Protein AF-A0A2B7YMN2-F1 (afdb_monomer_lite)

pLDDT: mean 90.35, std 7.22, range [58.16, 98.0]

Organism: Fusobacterium nucleatum subsp. polymorphum (NCBI:txid76857)

Structure (mmCIF, N/CA/C/O backbone):
data_AF-A0A2B7YMN2-F1
#
_entry.id   AF-A0A2B7YMN2-F1
#
loop_
_atom_site.group_PDB
_atom_site.id
_atom_site.type_symbol
_atom_site.label_atom_id
_atom_site.label_alt_id
_atom_site.label_comp_id
_atom_site.label_asym_id
_atom_site.label_entity_id
_atom_site.label_seq_id
_atom_site.pdbx_PDB_ins_code
_atom_site.Cartn_x
_atom_site.Cartn_y
_atom_site.Cartn_z
_atom_site.occupancy
_atom_site.B_iso_or_equiv
_atom_site.auth_seq_id
_atom_site.auth_comp_id
_atom_site.auth_asym_id
_atom_site.auth_atom_id
_atom_site.pdbx_PDB_model_num
ATOM 1 N N . MET A 1 1 ? 1.270 14.509 -2.691 1.00 79.38 1 MET A N 1
ATOM 2 C CA . MET A 1 1 ? 0.482 14.078 -1.512 1.00 79.38 1 MET A CA 1
ATOM 3 C C . MET A 1 1 ? -0.333 12.867 -1.924 1.00 79.38 1 MET A C 1
ATOM 5 O O . MET A 1 1 ? -0.989 12.940 -2.959 1.00 79.38 1 MET A O 1
ATOM 9 N N . LEU A 1 2 ? -0.256 11.775 -1.158 1.00 88.81 2 LEU A N 1
ATOM 10 C CA . LEU A 1 2 ? -0.991 10.541 -1.450 1.00 88.81 2 LEU A CA 1
ATOM 11 C C . LEU A 1 2 ? -2.500 10.759 -1.315 1.00 88.81 2 LEU A C 1
ATOM 13 O O . LEU A 1 2 ? -2.967 11.335 -0.333 1.00 88.81 2 LEU A O 1
ATOM 17 N N . LYS A 1 3 ? -3.252 10.286 -2.304 1.00 93.56 3 LYS A N 1
ATOM 18 C CA . LYS A 1 3 ? -4.714 10.229 -2.290 1.00 93.56 3 LYS A CA 1
ATOM 19 C C . LYS A 1 3 ? -5.178 8.862 -1.795 1.00 93.56 3 LYS A C 1
ATOM 21 O O . LYS A 1 3 ? -4.412 7.904 -1.758 1.00 93.56 3 LYS A O 1
ATOM 26 N N . GLU A 1 4 ? -6.461 8.759 -1.468 1.00 93.56 4 GLU A N 1
ATOM 27 C CA . GLU A 1 4 ? -7.067 7.517 -0.974 1.00 93.56 4 GLU A CA 1
ATOM 28 C C . GLU A 1 4 ? -6.847 6.330 -1.923 1.00 93.56 4 GLU A C 1
ATOM 30 O O . GLU A 1 4 ? -6.408 5.272 -1.483 1.00 93.56 4 GLU A O 1
ATOM 35 N N . ILE A 1 5 ? -7.007 6.544 -3.232 1.00 96.12 5 ILE A N 1
ATOM 36 C CA . ILE A 1 5 ? -6.736 5.517 -4.248 1.00 96.12 5 ILE A CA 1
ATOM 37 C C . ILE A 1 5 ? -5.280 5.031 -4.240 1.00 96.12 5 ILE A C 1
ATOM 39 O O . ILE A 1 5 ? -5.020 3.849 -4.442 1.00 96.12 5 ILE A O 1
ATOM 43 N N . ASP A 1 6 ? -4.323 5.917 -3.957 1.00 96.88 6 ASP A N 1
ATOM 44 C CA . ASP A 1 6 ? -2.908 5.548 -3.903 1.00 96.88 6 ASP A CA 1
ATOM 45 C C . ASP A 1 6 ? -2.673 4.608 -2.705 1.00 96.88 6 ASP A C 1
ATOM 47 O O . ASP A 1 6 ? -1.978 3.600 -2.814 1.00 96.88 6 ASP A O 1
ATOM 51 N N . ILE A 1 7 ? -3.344 4.874 -1.577 1.00 96.44 7 ILE A N 1
ATOM 52 C CA . ILE A 1 7 ? -3.330 4.011 -0.388 1.00 96.44 7 ILE A CA 1
ATOM 53 C C . ILE A 1 7 ? -3.991 2.656 -0.685 1.00 96.44 7 ILE A C 1
ATOM 55 O O . ILE A 1 7 ? -3.502 1.625 -0.222 1.00 96.44 7 ILE A O 1
ATOM 59 N N . GLU A 1 8 ? -5.090 2.629 -1.440 1.00 96.81 8 GLU A N 1
ATOM 60 C CA . GLU A 1 8 ? -5.760 1.385 -1.842 1.00 96.81 8 GLU A CA 1
ATOM 61 C C . GLU A 1 8 ? -4.881 0.516 -2.748 1.00 96.81 8 GLU A C 1
ATOM 63 O O . GLU A 1 8 ? -4.774 -0.689 -2.510 1.00 96.81 8 GLU A O 1
ATOM 68 N N . ILE A 1 9 ? -4.183 1.119 -3.716 1.00 97.50 9 ILE A N 1
ATOM 69 C CA . ILE A 1 9 ? -3.208 0.421 -4.567 1.00 97.50 9 ILE A CA 1
ATOM 70 C C . ILE A 1 9 ? -2.093 -0.190 -3.708 1.00 97.50 9 ILE A C 1
ATOM 72 O O . ILE A 1 9 ? -1.764 -1.367 -3.863 1.00 97.50 9 ILE A O 1
ATOM 76 N N . LEU A 1 10 ? -1.548 0.565 -2.749 1.00 97.75 10 LEU A N 1
ATOM 77 C CA . LEU A 1 10 ? -0.516 0.061 -1.837 1.00 97.75 10 LEU A CA 1
ATOM 78 C C . LEU A 1 10 ? -1.028 -1.088 -0.952 1.00 97.75 10 LEU A C 1
ATOM 80 O O . LEU A 1 10 ? -0.322 -2.080 -0.772 1.00 97.75 10 LEU A O 1
ATOM 84 N N . LYS A 1 11 ? -2.263 -1.002 -0.434 1.00 97.00 11 LYS A N 1
ATOM 85 C CA . LYS A 1 11 ? -2.903 -2.095 0.325 1.00 97.00 11 LYS A CA 1
ATOM 86 C C . LYS A 1 11 ? -3.068 -3.347 -0.534 1.00 97.00 11 LYS A C 1
ATOM 88 O O . LYS A 1 11 ? -2.783 -4.445 -0.059 1.00 97.00 11 LYS A O 1
ATOM 93 N N . PHE A 1 12 ? -3.488 -3.180 -1.786 1.00 97.69 12 PHE A N 1
ATOM 94 C CA . PHE A 1 12 ? -3.638 -4.278 -2.735 1.00 97.69 12 PHE A CA 1
ATOM 95 C C . PHE A 1 12 ? -2.298 -4.965 -3.010 1.00 97.69 12 PHE A C 1
ATOM 97 O O . PHE A 1 12 ? -2.198 -6.184 -2.888 1.00 97.69 12 PHE A O 1
ATOM 104 N N . ILE A 1 13 ? -1.237 -4.204 -3.295 1.00 97.62 13 ILE A N 1
ATOM 105 C CA . ILE A 1 13 ? 0.104 -4.770 -3.507 1.00 97.62 13 ILE A CA 1
ATOM 106 C C . ILE A 1 13 ? 0.601 -5.474 -2.238 1.00 97.62 13 ILE A C 1
ATOM 108 O O . ILE A 1 13 ? 1.083 -6.602 -2.326 1.00 97.62 13 ILE A O 1
ATOM 112 N N . ASN A 1 14 ? 0.415 -4.875 -1.055 1.00 96.62 14 ASN A N 1
ATOM 113 C CA . ASN A 1 14 ? 0.791 -5.486 0.225 1.00 96.62 14 ASN A CA 1
ATOM 114 C C . ASN A 1 14 ? 0.135 -6.857 0.443 1.00 96.62 14 ASN A C 1
ATOM 116 O O . ASN A 1 14 ? 0.774 -7.777 0.942 1.00 96.62 14 ASN A O 1
ATOM 120 N N . GLN A 1 15 ? -1.141 -6.993 0.071 1.00 95.69 15 GLN A N 1
ATOM 121 C CA . GLN A 1 15 ? -1.905 -8.227 0.250 1.00 95.69 15 GLN A CA 1
ATOM 122 C C . GLN A 1 15 ? -1.347 -9.391 -0.583 1.00 95.69 15 GLN A C 1
ATOM 124 O O . GLN A 1 15 ? -1.389 -10.535 -0.137 1.00 95.69 15 GLN A O 1
ATOM 129 N N . PHE A 1 16 ? -0.845 -9.116 -1.789 1.00 94.69 16 PHE A N 1
ATOM 130 C CA . PHE A 1 16 ? -0.372 -10.143 -2.726 1.00 94.69 16 PHE A CA 1
ATOM 131 C C . PHE A 1 16 ? 1.161 -10.250 -2.806 1.00 94.69 16 PHE A C 1
ATOM 133 O O . PHE A 1 16 ? 1.680 -11.190 -3.407 1.00 94.69 16 PHE A O 1
ATOM 140 N N . GLY A 1 17 ? 1.898 -9.306 -2.219 1.00 93.94 17 GLY A N 1
ATOM 141 C CA . GLY A 1 17 ? 3.360 -9.264 -2.194 1.00 93.94 17 GLY A CA 1
ATOM 142 C C . GLY A 1 17 ? 3.981 -8.794 -3.512 1.00 93.94 17 GLY A C 1
ATOM 143 O O . GLY A 1 17 ? 4.565 -7.714 -3.560 1.00 93.94 17 GLY A O 1
ATOM 144 N N . LYS A 1 18 ? 3.867 -9.603 -4.574 1.00 96.56 18 LYS A N 1
ATOM 145 C CA . LYS A 1 18 ? 4.355 -9.304 -5.934 1.00 96.56 18 LYS A CA 1
ATOM 146 C C . LYS A 1 18 ? 3.196 -9.363 -6.920 1.00 96.56 18 LYS A C 1
ATOM 148 O O . LYS A 1 18 ? 2.506 -10.379 -7.000 1.00 96.56 18 LYS A O 1
ATOM 153 N N . VAL A 1 19 ? 2.978 -8.288 -7.671 1.00 97.88 19 VAL A N 1
ATOM 154 C CA . VAL A 1 19 ? 1.751 -8.111 -8.454 1.00 97.88 19 VAL A CA 1
ATOM 155 C C . VAL A 1 19 ? 2.056 -7.615 -9.868 1.00 97.88 19 VAL A C 1
ATOM 157 O O . VAL A 1 19 ? 2.626 -6.536 -10.011 1.00 97.88 19 VAL A O 1
ATOM 160 N N . PRO A 1 20 ? 1.658 -8.352 -10.921 1.00 97.62 20 PRO A N 1
ATOM 161 C CA . PRO A 1 20 ? 1.738 -7.863 -12.295 1.00 97.62 20 PRO A CA 1
ATOM 162 C C . PRO A 1 20 ? 0.889 -6.606 -12.496 1.00 97.62 20 PRO A C 1
ATOM 164 O O . PRO A 1 20 ? -0.221 -6.518 -11.962 1.00 97.62 20 PRO A O 1
ATOM 167 N N . LYS A 1 21 ? 1.377 -5.666 -13.310 1.00 96.94 21 LYS A N 1
ATOM 168 C CA . LYS A 1 21 ? 0.682 -4.418 -13.651 1.00 96.94 21 LYS A CA 1
ATOM 169 C C . LYS A 1 21 ? -0.753 -4.653 -14.103 1.00 96.94 21 LYS A C 1
ATOM 171 O O . LYS A 1 21 ? -1.658 -4.004 -13.592 1.00 96.94 21 LYS A O 1
ATOM 176 N N . ASP A 1 22 ? -0.980 -5.637 -14.964 1.00 96.75 22 ASP A N 1
ATOM 177 C CA . ASP A 1 22 ? -2.307 -5.955 -15.506 1.00 96.75 22 ASP A CA 1
ATOM 178 C C . ASP A 1 22 ? -3.303 -6.310 -14.396 1.00 96.75 22 ASP A C 1
ATOM 180 O O . ASP A 1 22 ? -4.459 -5.895 -14.415 1.00 96.75 22 ASP A O 1
ATOM 184 N N . LYS A 1 23 ? -2.842 -7.023 -13.360 1.00 97.69 23 LYS A N 1
ATOM 185 C CA . LYS A 1 23 ? -3.668 -7.365 -12.197 1.00 97.69 23 LYS A CA 1
ATOM 186 C C . LYS A 1 23 ? -4.012 -6.126 -11.365 1.00 97.69 23 LYS A C 1
ATOM 188 O O . LYS A 1 23 ? -5.114 -6.056 -10.825 1.00 97.69 23 LYS A O 1
ATOM 193 N N . ILE A 1 24 ? -3.103 -5.154 -11.279 1.00 97.56 24 ILE A N 1
ATOM 194 C CA . ILE A 1 24 ? -3.363 -3.860 -10.632 1.00 97.56 24 ILE A CA 1
ATOM 195 C C . ILE A 1 24 ? -4.372 -3.058 -11.461 1.00 97.56 24 ILE A C 1
ATOM 197 O O . ILE A 1 24 ? -5.345 -2.568 -10.902 1.00 97.56 24 ILE A O 1
ATOM 201 N N . LEU A 1 25 ? -4.203 -2.985 -12.783 1.00 97.25 25 LEU A N 1
ATOM 202 C CA . LEU A 1 25 ? -5.114 -2.272 -13.687 1.00 97.25 25 LEU A CA 1
ATOM 203 C C . LEU A 1 25 ? -6.519 -2.890 -13.733 1.00 97.25 25 LEU A C 1
ATOM 205 O O . LEU A 1 25 ? -7.502 -2.170 -13.878 1.00 97.25 25 LEU A O 1
ATOM 209 N N . ASN A 1 26 ? -6.634 -4.206 -13.550 1.00 97.06 26 ASN A N 1
ATOM 210 C CA . ASN A 1 26 ? -7.928 -4.876 -13.432 1.00 97.06 26 ASN A CA 1
ATOM 211 C C . ASN A 1 26 ? -8.656 -4.513 -12.128 1.00 97.06 26 ASN A C 1
ATOM 213 O O . ASN A 1 26 ? -9.872 -4.344 -12.131 1.00 97.06 26 ASN A O 1
ATOM 217 N N . ALA A 1 27 ? -7.926 -4.390 -11.014 1.00 97.38 27 ALA A N 1
ATOM 218 C CA . ALA A 1 27 ? -8.500 -3.987 -9.728 1.00 97.38 27 ALA A CA 1
ATOM 219 C C . ALA A 1 27 ? -8.788 -2.476 -9.664 1.00 97.38 27 ALA A C 1
ATOM 221 O O . ALA A 1 27 ? -9.783 -2.049 -9.079 1.00 97.38 27 ALA A O 1
ATOM 222 N N . PHE A 1 28 ? -7.938 -1.676 -10.306 1.00 97.31 28 PHE A N 1
ATOM 223 C CA . PHE A 1 28 ? -8.010 -0.223 -10.360 1.00 97.31 28 PHE A CA 1
ATOM 224 C C . PHE A 1 28 ? -7.986 0.221 -11.829 1.00 97.31 28 PHE A C 1
ATOM 226 O O . PHE A 1 28 ? -6.908 0.461 -12.379 1.00 97.31 28 PHE A O 1
ATOM 233 N N . PRO A 1 29 ? -9.155 0.339 -12.485 1.00 95.88 29 PRO A N 1
ATOM 234 C CA . PRO A 1 29 ? -9.228 0.645 -13.911 1.00 95.88 29 PRO A CA 1
ATOM 235 C C . PRO A 1 29 ? -8.611 1.997 -14.280 1.00 95.88 29 PRO A C 1
ATOM 237 O O . PRO A 1 29 ? -8.916 3.025 -13.666 1.00 95.88 29 PRO A O 1
ATOM 240 N N . GLU A 1 30 ? -7.804 2.003 -15.345 1.00 94.81 30 GLU A N 1
ATOM 241 C CA . GLU A 1 30 ? -7.115 3.196 -15.864 1.00 94.81 30 GLU A CA 1
ATOM 242 C C . GLU A 1 30 ? -8.087 4.349 -16.147 1.00 94.81 30 GLU A C 1
ATOM 244 O O . GLU A 1 30 ? -7.838 5.485 -15.750 1.00 94.81 30 GLU A O 1
ATOM 249 N N . SER A 1 31 ? -9.236 4.041 -16.757 1.00 92.56 31 SER A N 1
ATOM 250 C CA . SER A 1 31 ? -10.266 5.017 -17.137 1.00 92.56 31 SER A CA 1
ATOM 251 C C . SER A 1 31 ? -10.844 5.804 -15.960 1.00 92.56 31 SER A C 1
ATOM 253 O O . SER A 1 31 ? -11.354 6.904 -16.154 1.00 92.56 31 SER A O 1
ATOM 255 N N . LYS A 1 32 ? -10.779 5.251 -14.743 1.00 95.25 32 LYS A N 1
ATOM 256 C CA . LYS A 1 32 ? -11.364 5.854 -13.542 1.00 95.25 32 LYS A CA 1
ATOM 257 C C . LYS A 1 32 ? -10.330 6.562 -12.673 1.00 95.25 32 LYS A C 1
ATOM 259 O O . LYS A 1 32 ? -10.643 7.579 -12.059 1.00 95.25 32 LYS A O 1
ATOM 264 N N . PHE A 1 33 ? -9.121 6.016 -12.586 1.00 94.81 33 PHE A N 1
ATOM 265 C CA . PHE A 1 33 ? -8.147 6.433 -11.575 1.00 94.81 33 PHE A CA 1
ATOM 266 C C . PHE A 1 33 ? -6.827 6.952 -12.142 1.00 94.81 33 PHE A C 1
ATOM 268 O O . PHE A 1 33 ? -6.006 7.467 -11.375 1.00 94.81 33 PHE A O 1
ATOM 275 N N . SER A 1 34 ? -6.631 6.835 -13.460 1.00 95.69 34 SER A N 1
ATOM 276 C CA . SER A 1 34 ? -5.338 7.049 -14.114 1.00 95.69 34 SER A CA 1
ATOM 277 C C . SER A 1 34 ? -4.245 6.215 -13.436 1.00 95.69 34 SER A C 1
ATOM 279 O O . SER A 1 34 ? -3.213 6.731 -13.004 1.00 95.69 34 SER A O 1
ATOM 281 N N . THR A 1 35 ? -4.533 4.930 -13.218 1.00 96.19 35 THR A N 1
ATOM 282 C CA . THR A 1 35 ? -3.755 4.028 -12.361 1.00 96.19 35 THR A CA 1
ATOM 283 C C . THR A 1 35 ? -2.291 3.956 -12.764 1.00 96.19 35 THR A C 1
ATOM 285 O O . THR A 1 35 ? -1.430 3.973 -11.893 1.00 96.19 35 THR A O 1
ATOM 288 N N . SER A 1 36 ? -1.981 3.973 -14.057 1.00 95.38 36 SER A N 1
ATOM 289 C CA . SER A 1 36 ? -0.604 3.989 -14.550 1.00 95.38 36 SER A CA 1
ATOM 290 C C . SER A 1 36 ? 0.144 5.238 -14.086 1.00 95.38 36 SER A C 1
ATOM 292 O O . SER A 1 36 ? 1.276 5.134 -13.625 1.00 95.38 36 SER A O 1
ATOM 294 N N . PHE A 1 37 ? -0.501 6.408 -14.121 1.00 95.81 37 PHE A N 1
ATOM 295 C CA . PHE A 1 37 ? 0.072 7.642 -13.577 1.00 95.81 37 PHE A CA 1
ATOM 296 C C . PHE A 1 37 ? 0.272 7.553 -12.057 1.00 95.81 37 PHE A C 1
ATOM 298 O O . PHE A 1 37 ? 1.318 7.954 -11.548 1.00 95.81 37 PHE A O 1
ATOM 305 N N . ARG A 1 38 ? -0.691 6.977 -11.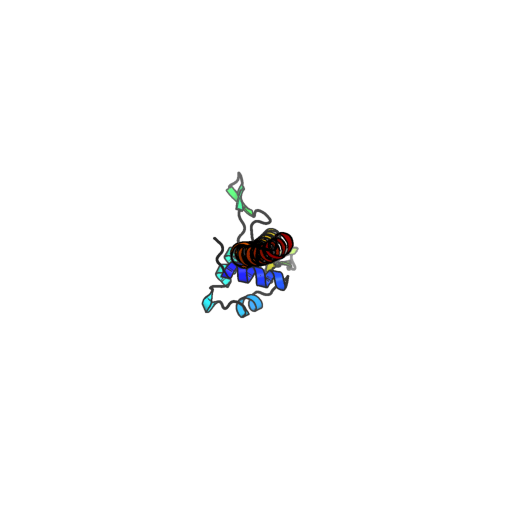323 1.00 96.75 38 ARG A N 1
ATOM 306 C CA . ARG A 1 38 ? -0.553 6.754 -9.871 1.00 96.75 38 ARG A CA 1
ATOM 307 C C . ARG A 1 38 ? 0.593 5.816 -9.537 1.00 96.75 38 ARG A C 1
ATOM 309 O O . ARG A 1 38 ? 1.355 6.095 -8.622 1.00 96.75 38 ARG A O 1
ATOM 316 N N . MET A 1 39 ? 0.738 4.735 -10.294 1.00 96.81 39 MET A N 1
ATOM 317 C CA . MET A 1 39 ? 1.834 3.788 -10.134 1.00 96.81 39 MET A CA 1
ATOM 318 C C . MET A 1 39 ? 3.182 4.452 -10.411 1.00 96.81 39 MET A C 1
ATOM 320 O O . MET A 1 39 ? 4.089 4.281 -9.606 1.00 96.81 39 MET A O 1
ATOM 324 N N . SER A 1 40 ? 3.299 5.263 -11.468 1.00 95.31 40 SER A N 1
ATOM 325 C CA . SER A 1 40 ? 4.523 6.031 -11.736 1.00 95.31 40 SER A CA 1
ATOM 326 C C . SER A 1 40 ? 4.873 6.968 -10.580 1.00 95.31 40 SER A C 1
ATOM 328 O O . SER A 1 40 ? 6.026 7.014 -10.170 1.00 95.31 40 SER A O 1
ATOM 330 N N . TYR A 1 41 ? 3.880 7.656 -10.008 1.00 95.69 41 TYR A N 1
ATOM 331 C CA . TYR A 1 41 ? 4.080 8.516 -8.838 1.00 95.69 41 TYR A CA 1
ATOM 332 C C . TYR A 1 41 ? 4.516 7.732 -7.587 1.00 95.69 41 TYR A C 1
ATOM 334 O O . TYR A 1 41 ? 5.351 8.195 -6.821 1.00 95.69 41 TYR A O 1
ATOM 342 N N . LEU A 1 42 ? 3.970 6.533 -7.370 1.00 96.62 42 LEU A N 1
ATOM 343 C CA . LEU A 1 42 ? 4.349 5.665 -6.247 1.00 96.62 42 LEU A CA 1
ATOM 344 C C . LEU A 1 42 ? 5.732 5.016 -6.423 1.00 96.62 42 LEU A C 1
ATOM 346 O O . LEU A 1 42 ? 6.362 4.642 -5.430 1.00 96.62 42 LEU A O 1
ATOM 350 N N . GLU A 1 43 ? 6.171 4.838 -7.669 1.00 95.94 43 GLU A N 1
ATOM 351 C CA . GLU A 1 43 ? 7.465 4.261 -8.045 1.00 95.94 43 GLU A CA 1
ATOM 352 C C . GLU A 1 43 ? 8.591 5.310 -8.084 1.00 95.94 43 GLU A C 1
ATOM 354 O O . GLU A 1 43 ? 9.766 4.944 -8.004 1.00 95.94 43 GLU A O 1
ATOM 359 N N . GLU A 1 44 ? 8.247 6.598 -8.180 1.00 94.19 44 GLU A N 1
ATOM 360 C CA . GLU A 1 44 ? 9.186 7.715 -8.299 1.00 94.19 44 GLU A CA 1
ATOM 361 C C . GLU A 1 44 ? 10.143 7.794 -7.101 1.00 94.19 44 GLU A C 1
ATOM 363 O O . GLU A 1 44 ? 9.723 7.852 -5.944 1.00 94.19 44 GLU A O 1
ATOM 368 N N . LYS A 1 45 ? 11.448 7.796 -7.396 1.00 93.12 45 LYS A N 1
ATOM 369 C CA . LYS A 1 45 ? 12.518 7.939 -6.402 1.00 93.12 45 LYS A CA 1
ATOM 370 C C . LYS A 1 45 ? 12.897 9.401 -6.239 1.00 93.12 45 LYS A C 1
ATOM 372 O O . LYS A 1 45 ? 12.932 10.156 -7.208 1.00 93.12 45 LYS A O 1
ATOM 377 N N . GLU A 1 46 ? 13.283 9.774 -5.029 1.00 91.69 46 GLU A N 1
ATOM 378 C CA . GLU A 1 46 ? 13.975 11.037 -4.812 1.00 91.69 46 GLU A CA 1
ATOM 379 C C . GLU A 1 46 ? 15.416 10.932 -5.313 1.00 91.69 46 GLU A C 1
ATOM 381 O O . GLU A 1 46 ? 16.035 9.865 -5.287 1.00 91.69 46 GLU A O 1
ATOM 386 N N . TYR A 1 47 ? 15.969 12.052 -5.772 1.00 90.12 47 TYR A N 1
ATOM 387 C CA . TYR A 1 47 ? 17.321 12.104 -6.313 1.00 90.12 47 TYR A CA 1
ATOM 388 C C . TYR A 1 47 ? 18.167 13.105 -5.542 1.00 90.12 47 TYR A C 1
ATOM 390 O O . TYR A 1 47 ? 17.780 14.262 -5.379 1.00 90.12 47 TYR A O 1
ATOM 398 N N . LYS A 1 48 ? 19.366 12.678 -5.140 1.00 87.69 48 LYS A N 1
ATOM 399 C CA . LYS A 1 48 ? 20.372 13.575 -4.571 1.00 87.69 48 LYS A CA 1
ATOM 400 C C . LYS A 1 48 ? 21.229 14.179 -5.689 1.00 87.69 48 LYS A C 1
ATOM 402 O O . LYS A 1 48 ? 21.701 13.429 -6.554 1.00 87.69 48 LYS A O 1
ATOM 407 N N . PRO A 1 49 ? 21.442 15.505 -5.696 1.00 85.69 49 PRO A N 1
ATOM 408 C CA . PRO A 1 49 ? 22.424 16.115 -6.580 1.00 85.69 49 PRO A CA 1
ATOM 409 C C . PRO A 1 49 ? 23.835 15.694 -6.152 1.00 85.69 49 PRO A C 1
ATOM 411 O O . PRO A 1 49 ? 24.112 15.529 -4.964 1.00 85.69 49 PRO A O 1
ATOM 414 N N . SER A 1 50 ? 24.725 15.512 -7.120 1.00 85.56 50 SER A N 1
ATOM 415 C CA . SER A 1 50 ? 26.156 15.325 -6.898 1.00 85.56 50 SER A CA 1
ATOM 416 C C . SER A 1 50 ? 26.919 16.611 -7.194 1.00 85.56 50 SER A C 1
ATOM 418 O O . SER A 1 50 ? 26.457 17.455 -7.964 1.00 85.56 50 SER A O 1
ATOM 420 N N . GLU A 1 51 ? 28.119 16.731 -6.624 1.00 81.19 51 GLU A N 1
ATOM 421 C CA . GLU A 1 51 ? 29.027 17.867 -6.849 1.00 81.19 51 GLU A CA 1
ATOM 422 C C . GLU A 1 51 ? 29.378 18.073 -8.333 1.00 81.19 51 GLU A C 1
ATOM 424 O O . GLU A 1 51 ? 29.695 19.181 -8.751 1.00 81.19 51 GLU A O 1
ATOM 429 N N . TYR A 1 52 ? 29.246 17.026 -9.151 1.00 82.19 52 TYR A N 1
ATOM 430 C CA . TYR A 1 52 ? 29.546 17.039 -10.584 1.00 82.19 52 TYR A CA 1
ATOM 431 C C . TYR A 1 52 ? 28.293 17.186 -11.469 1.00 82.19 52 TYR A C 1
ATOM 433 O O . TYR A 1 52 ? 28.351 16.930 -12.668 1.00 82.19 52 TYR A O 1
ATOM 441 N N . GLY A 1 53 ? 27.142 17.554 -10.895 1.00 83.88 53 GLY A N 1
ATOM 442 C CA . GLY A 1 53 ? 25.890 17.772 -11.633 1.00 83.88 53 GLY A CA 1
ATOM 443 C C . GLY A 1 53 ? 25.106 16.500 -11.983 1.00 83.88 53 GLY A C 1
ATOM 444 O O . GLY A 1 53 ? 24.043 16.586 -12.599 1.00 83.88 53 GLY A O 1
ATOM 445 N N . PHE A 1 54 ? 25.575 15.322 -11.560 1.00 84.44 54 PHE A N 1
ATOM 446 C CA . PHE A 1 54 ? 24.822 14.074 -11.702 1.00 84.44 54 PHE A CA 1
ATOM 447 C C . PHE A 1 54 ? 23.729 13.970 -10.636 1.00 84.44 54 PHE A C 1
ATOM 449 O O . PHE A 1 54 ? 23.838 14.529 -9.547 1.00 84.44 54 PHE A O 1
ATOM 456 N N . ARG A 1 55 ? 22.666 13.221 -10.933 1.00 85.31 55 ARG A N 1
ATOM 457 C CA . ARG A 1 55 ? 21.598 12.912 -9.979 1.00 85.31 55 ARG A CA 1
ATOM 458 C C . ARG A 1 55 ? 21.601 11.424 -9.692 1.00 85.31 55 ARG A C 1
ATOM 460 O O . ARG A 1 55 ? 21.440 10.624 -10.608 1.00 85.31 55 ARG A O 1
ATOM 467 N N . PHE A 1 56 ? 21.756 11.065 -8.425 1.00 85.56 56 PHE A N 1
ATOM 468 C CA . PHE A 1 56 ? 21.731 9.670 -7.997 1.00 85.56 56 PHE A CA 1
ATOM 469 C C . PHE A 1 56 ? 20.412 9.371 -7.285 1.00 85.56 56 PHE A C 1
ATOM 471 O O . PHE A 1 56 ? 20.013 10.167 -6.431 1.00 85.56 56 PHE A O 1
ATOM 478 N N . PRO A 1 57 ? 19.730 8.259 -7.612 1.00 87.50 57 PRO A N 1
ATOM 479 C CA . PRO A 1 57 ? 18.521 7.872 -6.903 1.00 87.50 57 PRO A CA 1
ATOM 480 C C . PRO A 1 57 ? 18.862 7.570 -5.443 1.00 87.50 57 PRO A C 1
ATOM 482 O O . PRO A 1 57 ? 19.862 6.914 -5.145 1.00 87.50 57 PRO A O 1
ATOM 485 N N . ILE A 1 58 ? 18.034 8.063 -4.532 1.00 88.19 58 ILE A N 1
ATOM 486 C CA . ILE A 1 58 ? 18.120 7.760 -3.109 1.00 88.19 58 ILE A CA 1
ATOM 487 C C . ILE A 1 58 ? 17.342 6.467 -2.874 1.00 88.19 58 ILE A C 1
ATOM 489 O O . ILE A 1 58 ? 16.177 6.342 -3.261 1.00 88.19 58 ILE A O 1
ATOM 493 N N . GLU A 1 59 ? 17.997 5.489 -2.260 1.00 86.50 59 GLU A N 1
ATOM 494 C CA . GLU A 1 59 ? 17.376 4.206 -1.944 1.00 86.50 59 GLU A CA 1
ATOM 495 C C . GLU A 1 59 ? 16.196 4.373 -0.977 1.00 86.50 59 GLU A C 1
ATOM 497 O O . GLU A 1 59 ? 16.220 5.223 -0.089 1.00 86.50 59 GLU A O 1
ATOM 502 N N . ASN A 1 60 ? 15.169 3.535 -1.150 1.00 87.38 60 ASN A N 1
ATOM 503 C CA . ASN A 1 60 ? 14.005 3.451 -0.263 1.00 87.38 60 ASN A CA 1
ATOM 504 C C . ASN 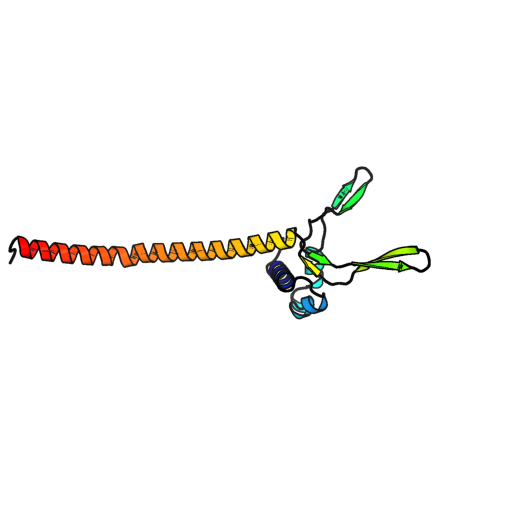A 1 60 ? 13.223 4.773 -0.070 1.00 87.38 60 ASN A C 1
ATOM 506 O O . ASN A 1 60 ? 12.683 5.030 1.004 1.00 87.38 60 ASN A O 1
ATOM 510 N N . THR A 1 61 ? 13.153 5.609 -1.110 1.00 93.06 61 THR A N 1
ATOM 511 C CA . THR A 1 61 ? 12.357 6.859 -1.123 1.00 93.06 61 THR A CA 1
ATOM 512 C C . THR A 1 61 ? 11.037 6.742 -1.883 1.00 93.06 61 THR A C 1
ATOM 514 O O . THR A 1 61 ? 10.176 7.609 -1.785 1.00 93.06 61 THR A O 1
ATOM 517 N N . ASN A 1 62 ? 10.847 5.639 -2.598 1.00 95.81 62 ASN A N 1
ATOM 518 C CA . ASN A 1 62 ? 9.625 5.286 -3.305 1.00 95.81 62 ASN A CA 1
ATOM 519 C C . ASN A 1 62 ? 8.808 4.260 -2.510 1.00 95.81 62 ASN A C 1
ATOM 521 O O . ASN A 1 62 ? 9.347 3.543 -1.669 1.00 95.81 62 ASN A O 1
ATOM 525 N N . TYR A 1 63 ? 7.505 4.160 -2.776 1.00 97.25 63 TYR A N 1
ATOM 526 C CA . TYR A 1 63 ? 6.608 3.231 -2.074 1.00 97.25 63 TYR A CA 1
ATOM 527 C C . TYR A 1 63 ? 6.558 1.845 -2.729 1.00 97.25 63 TYR A C 1
ATOM 529 O O . TYR A 1 63 ? 6.324 0.845 -2.044 1.00 97.25 63 TYR A O 1
ATOM 537 N N . ILE A 1 64 ? 6.760 1.781 -4.048 1.00 97.25 64 ILE A N 1
ATOM 538 C CA . ILE A 1 64 ? 6.764 0.538 -4.828 1.00 97.25 64 ILE A CA 1
ATOM 539 C C . ILE A 1 64 ? 7.969 0.464 -5.758 1.00 97.25 64 ILE A C 1
ATOM 541 O O . ILE A 1 64 ? 8.469 1.483 -6.220 1.00 97.25 64 ILE A O 1
ATOM 54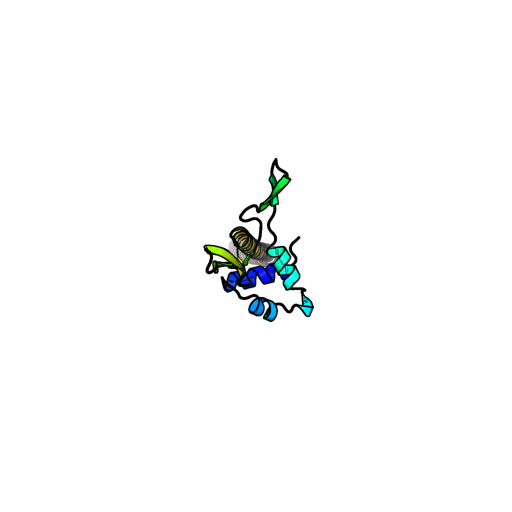5 N N . GLU A 1 65 ? 8.385 -0.753 -6.088 1.00 95.94 65 GLU A N 1
ATOM 546 C CA . GLU A 1 65 ? 9.377 -1.027 -7.127 1.00 95.94 65 GLU A CA 1
ATOM 547 C C . GLU A 1 65 ? 8.892 -2.121 -8.069 1.00 95.94 65 GLU A C 1
ATOM 549 O O . GLU A 1 65 ? 8.157 -3.027 -7.670 1.00 95.94 65 GLU A O 1
ATOM 554 N N . SER A 1 66 ? 9.332 -2.039 -9.324 1.00 95.69 66 SER A N 1
ATOM 555 C CA . SER A 1 66 ? 9.181 -3.115 -10.297 1.00 95.69 66 SER A CA 1
ATOM 556 C C . SER A 1 66 ? 10.368 -4.076 -10.248 1.00 95.69 66 SER A C 1
ATOM 558 O O . SER A 1 66 ? 11.505 -3.665 -10.021 1.00 95.69 66 SER A O 1
ATOM 560 N N . LEU A 1 67 ? 10.123 -5.361 -10.500 1.00 95.25 67 LEU A N 1
ATOM 561 C CA . LEU A 1 67 ? 11.191 -6.330 -10.722 1.00 95.25 67 LEU A CA 1
ATOM 562 C C . LEU A 1 67 ? 11.899 -6.061 -12.051 1.00 95.25 67 LEU A C 1
ATOM 564 O O . LEU A 1 67 ? 11.267 -5.757 -13.063 1.00 95.25 67 LEU A O 1
ATOM 568 N N . TYR A 1 68 ? 13.210 -6.272 -12.054 1.00 93.19 68 TYR A N 1
ATOM 569 C CA . TYR A 1 68 ? 14.042 -6.209 -13.247 1.00 93.19 68 TYR A CA 1
ATOM 570 C C . TYR A 1 68 ? 14.684 -7.567 -13.502 1.00 93.19 68 TYR A C 1
ATOM 572 O O . TYR A 1 68 ? 15.041 -8.291 -12.571 1.00 93.19 68 TYR A O 1
ATOM 580 N N . LYS A 1 69 ? 14.839 -7.912 -14.777 1.00 93.75 69 LYS A N 1
ATOM 581 C CA . LYS A 1 69 ? 15.608 -9.070 -15.219 1.00 93.75 69 LYS A CA 1
ATOM 582 C C . LYS A 1 69 ? 16.887 -8.592 -15.884 1.00 93.75 69 LYS A C 1
ATOM 584 O O . LYS A 1 69 ? 16.825 -7.820 -16.838 1.00 93.75 69 LYS A O 1
ATOM 589 N N . HIS A 1 70 ? 18.022 -9.087 -15.408 1.00 91.50 70 HIS A N 1
ATOM 590 C CA . HIS A 1 70 ? 19.295 -8.894 -16.089 1.00 91.50 70 HIS A CA 1
ATOM 591 C C . HIS A 1 70 ? 19.369 -9.804 -17.314 1.00 91.50 70 HIS A C 1
ATOM 593 O O . HIS A 1 70 ? 19.055 -10.995 -17.237 1.00 91.50 70 HIS A O 1
ATOM 599 N N . VAL A 1 71 ? 19.742 -9.222 -18.447 1.00 91.25 71 VAL A N 1
ATOM 600 C CA . VAL A 1 71 ? 19.932 -9.922 -19.714 1.00 91.25 71 VAL A CA 1
ATOM 601 C C . VAL A 1 71 ? 21.268 -9.489 -20.287 1.00 91.25 71 VAL A C 1
ATOM 603 O O . VAL A 1 71 ? 21.515 -8.296 -20.457 1.00 91.25 71 VAL A O 1
ATOM 606 N N . GLU A 1 72 ? 22.113 -10.467 -20.576 1.00 91.88 72 GLU A N 1
ATOM 607 C CA . GLU A 1 72 ? 23.395 -10.275 -21.240 1.00 91.88 72 GLU A CA 1
ATOM 608 C C . GLU A 1 72 ? 23.243 -10.646 -22.714 1.00 91.88 72 GLU A C 1
ATOM 610 O O . GLU A 1 72 ? 22.631 -11.667 -23.048 1.00 91.88 72 GLU A O 1
ATOM 615 N N . ASP A 1 73 ? 23.734 -9.788 -23.602 1.00 87.62 73 ASP A N 1
ATOM 616 C CA . ASP A 1 73 ? 23.736 -10.073 -25.029 1.00 87.62 73 ASP A CA 1
ATOM 617 C C . ASP A 1 73 ? 24.927 -10.963 -25.430 1.00 87.62 73 ASP A C 1
ATOM 619 O O . ASP A 1 73 ? 25.843 -11.243 -24.658 1.00 87.62 73 ASP A O 1
ATOM 623 N N . LYS A 1 74 ? 24.936 -11.404 -26.690 1.00 88.31 74 LYS A N 1
ATOM 624 C CA . LYS A 1 74 ? 26.013 -12.235 -27.254 1.00 88.31 74 LYS A CA 1
ATOM 625 C C . LYS A 1 74 ? 27.396 -11.557 -27.290 1.00 88.31 74 LYS A C 1
ATOM 627 O O . LYS A 1 74 ? 28.369 -12.225 -27.626 1.00 88.31 74 LYS A O 1
ATOM 632 N N . HIS A 1 75 ? 27.482 -10.258 -27.006 1.00 87.25 75 HIS A N 1
ATOM 633 C CA . HIS A 1 75 ? 28.719 -9.477 -26.967 1.00 87.25 75 HIS A CA 1
ATOM 634 C C . HIS A 1 75 ? 29.144 -9.130 -25.528 1.00 87.25 75 HIS A C 1
ATOM 636 O O . HIS A 1 75 ? 30.081 -8.353 -25.349 1.00 87.25 75 HIS A O 1
ATOM 642 N N . GLY A 1 76 ? 28.472 -9.684 -24.511 1.00 85.69 76 GLY A N 1
ATOM 643 C CA . GLY A 1 76 ? 28.753 -9.422 -23.098 1.00 85.69 76 GLY A CA 1
ATOM 644 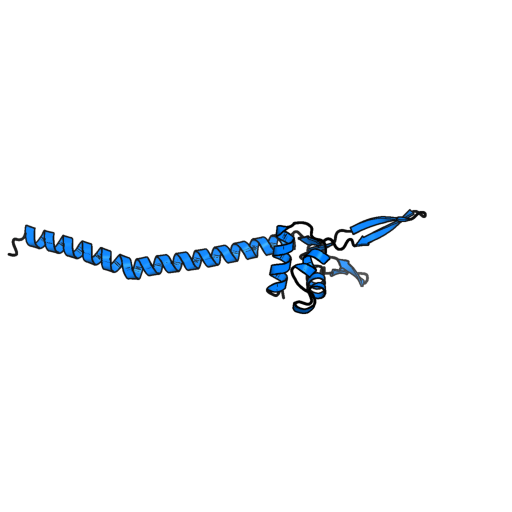C C . GLY A 1 76 ? 28.168 -8.107 -22.568 1.00 85.69 76 GLY A C 1
ATOM 645 O O . GLY A 1 76 ? 28.511 -7.663 -21.471 1.00 85.69 76 GLY A O 1
ATOM 646 N N . MET A 1 77 ? 27.294 -7.440 -23.329 1.00 86.88 77 MET A N 1
ATOM 647 C CA . MET A 1 77 ? 26.631 -6.219 -22.887 1.00 86.88 77 MET A CA 1
ATOM 648 C C . MET A 1 77 ? 25.454 -6.567 -21.973 1.00 86.88 77 MET A C 1
ATOM 650 O O . MET A 1 77 ? 24.480 -7.199 -22.385 1.00 86.88 77 MET A O 1
ATOM 654 N N . SER A 1 78 ? 25.540 -6.120 -20.721 1.00 88.81 78 SER A N 1
ATOM 655 C CA . SER A 1 78 ? 24.486 -6.300 -19.723 1.00 88.81 78 SER A CA 1
ATOM 656 C C . SER A 1 78 ? 23.414 -5.218 -19.838 1.00 88.81 78 SER A C 1
ATOM 658 O O . SER A 1 78 ? 23.707 -4.025 -19.888 1.00 88.81 78 SER A O 1
ATOM 660 N N . SER A 1 79 ? 22.155 -5.641 -19.819 1.00 89.19 79 SER A N 1
ATOM 661 C CA . SER A 1 79 ? 20.975 -4.779 -19.803 1.00 89.19 79 SER A CA 1
ATOM 662 C C . SER A 1 79 ? 19.983 -5.239 -18.735 1.00 89.19 79 SER A C 1
ATOM 664 O O . SER A 1 79 ? 20.018 -6.382 -18.274 1.00 89.19 79 SER A O 1
ATOM 666 N N . SER A 1 80 ? 19.089 -4.339 -18.331 1.00 89.88 80 SER A N 1
ATOM 667 C CA . SER A 1 80 ? 18.048 -4.613 -17.338 1.00 89.88 80 SER A CA 1
ATOM 668 C C . SER A 1 80 ? 16.683 -4.379 -17.969 1.00 89.88 80 SER A C 1
ATOM 670 O O . SER A 1 80 ? 16.382 -3.269 -18.402 1.00 89.88 80 SER A O 1
ATOM 672 N N . ILE A 1 81 ? 15.843 -5.410 -18.003 1.00 92.44 81 ILE A N 1
ATOM 673 C CA . ILE A 1 81 ? 14.482 -5.336 -18.542 1.00 92.44 81 ILE A CA 1
ATOM 674 C C . ILE A 1 81 ? 13.500 -5.234 -17.379 1.00 92.44 81 ILE A C 1
ATOM 676 O O . ILE A 1 81 ? 13.487 -6.098 -16.501 1.00 92.44 81 ILE A O 1
ATOM 680 N N . LYS A 1 82 ? 12.670 -4.189 -17.379 1.00 93.62 82 LYS A N 1
ATOM 681 C CA . LYS A 1 82 ? 11.578 -4.021 -16.416 1.00 93.62 82 LYS A CA 1
ATOM 682 C C . LYS A 1 82 ? 10.494 -5.069 -16.680 1.00 93.62 82 LYS A C 1
ATOM 684 O O . LYS A 1 82 ? 10.048 -5.215 -17.813 1.00 93.62 82 LYS A O 1
ATOM 689 N N . LEU A 1 83 ? 10.085 -5.800 -15.645 1.00 94.94 83 LEU A N 1
ATOM 690 C CA . LEU A 1 83 ? 9.105 -6.886 -15.756 1.00 94.94 83 LEU A CA 1
ATOM 691 C C . LEU A 1 83 ? 7.663 -6.443 -15.491 1.00 94.94 83 LEU A C 1
ATOM 693 O O . LEU A 1 83 ? 6.758 -7.261 -15.615 1.00 94.94 83 LEU A O 1
ATOM 697 N N . ASP A 1 84 ? 7.445 -5.195 -15.066 1.00 96.00 84 ASP A N 1
ATOM 698 C CA . ASP A 1 84 ? 6.127 -4.673 -14.679 1.00 96.00 84 ASP A CA 1
ATOM 699 C C . ASP A 1 84 ? 5.419 -5.528 -13.606 1.00 96.00 84 ASP A C 1
ATOM 701 O O . ASP A 1 84 ? 4.193 -5.586 -13.510 1.00 96.00 84 ASP A O 1
ATOM 705 N N . ILE A 1 85 ? 6.214 -6.163 -12.739 1.00 97.62 85 ILE A N 1
ATOM 706 C CA . ILE A 1 85 ? 5.757 -6.866 -11.536 1.00 97.62 85 ILE A CA 1
ATOM 707 C C . ILE A 1 85 ? 6.170 -6.038 -10.327 1.00 97.62 85 ILE A C 1
ATOM 709 O O . ILE A 1 85 ? 7.359 -5.896 -10.053 1.00 97.62 85 ILE A O 1
ATOM 713 N N . TYR A 1 86 ? 5.188 -5.518 -9.601 1.00 98.00 86 TYR A N 1
ATOM 714 C CA . TYR A 1 86 ? 5.372 -4.531 -8.546 1.00 98.00 86 TYR A CA 1
ATOM 715 C C . TYR A 1 86 ? 5.308 -5.145 -7.149 1.00 98.00 86 TYR A C 1
ATOM 717 O O . TYR A 1 86 ? 4.497 -6.036 -6.891 1.00 98.00 86 TYR A O 1
ATOM 725 N N . TYR A 1 87 ? 6.137 -4.641 -6.239 1.00 97.69 87 TYR A N 1
ATOM 726 C CA . TYR A 1 87 ? 6.132 -4.980 -4.815 1.00 97.69 87 TYR A CA 1
ATOM 727 C C . TYR A 1 87 ? 6.339 -3.729 -3.957 1.00 97.69 87 TYR A C 1
ATOM 729 O O . TYR A 1 87 ? 6.813 -2.703 -4.445 1.00 97.69 87 TYR A O 1
ATOM 737 N N . LEU A 1 88 ? 5.973 -3.809 -2.673 1.00 97.62 88 LEU A N 1
ATOM 738 C CA . LEU A 1 88 ? 6.226 -2.722 -1.727 1.00 97.62 88 LEU A CA 1
ATOM 739 C C . LEU A 1 88 ? 7.700 -2.672 -1.315 1.00 97.62 88 LEU A C 1
ATOM 741 O O . LEU A 1 88 ? 8.264 -3.682 -0.884 1.00 97.62 88 LEU A O 1
ATOM 745 N N . THR A 1 89 ? 8.270 -1.472 -1.345 1.00 97.00 89 THR A N 1
ATOM 746 C CA . THR A 1 89 ? 9.544 -1.161 -0.684 1.00 97.00 89 THR A CA 1
ATOM 747 C C . THR A 1 89 ? 9.375 -1.158 0.838 1.00 97.00 89 THR A C 1
ATOM 749 O O . THR A 1 89 ? 8.266 -1.307 1.363 1.00 97.00 89 THR A O 1
ATOM 752 N N . ASP A 1 90 ? 10.459 -0.959 1.584 1.00 95.69 90 ASP A N 1
ATOM 753 C CA . ASP A 1 90 ? 10.379 -0.889 3.044 1.00 95.69 90 ASP A CA 1
ATOM 754 C C . ASP A 1 90 ? 9.682 0.389 3.528 1.00 95.69 90 ASP A C 1
ATOM 756 O O . ASP A 1 90 ? 8.925 0.342 4.505 1.00 95.69 90 ASP A O 1
ATOM 760 N N . LEU A 1 91 ? 9.832 1.500 2.798 1.00 95.88 91 LEU A N 1
ATOM 761 C CA . LEU A 1 91 ? 9.014 2.699 2.977 1.00 95.88 91 LEU A CA 1
ATOM 762 C C . LEU A 1 91 ? 7.528 2.385 2.755 1.00 95.88 91 LEU A C 1
ATOM 764 O O . LEU A 1 91 ? 6.699 2.705 3.609 1.00 95.88 91 LEU A O 1
ATOM 768 N N . GLY A 1 92 ? 7.192 1.699 1.657 1.00 96.25 92 GLY A N 1
ATOM 769 C CA . GLY A 1 92 ? 5.827 1.268 1.344 1.00 96.25 92 GLY A CA 1
ATOM 770 C C . GLY A 1 92 ? 5.194 0.421 2.446 1.00 96.25 92 GLY A C 1
ATOM 771 O O . GLY A 1 92 ? 4.077 0.699 2.895 1.00 96.25 92 GLY A O 1
ATOM 772 N N . LYS A 1 93 ? 5.922 -0.589 2.934 1.00 96.62 93 LYS A N 1
ATOM 773 C CA . LYS A 1 93 ? 5.470 -1.465 4.028 1.00 96.62 93 LYS A CA 1
ATOM 774 C C . LYS A 1 93 ? 5.252 -0.683 5.320 1.00 96.62 93 LYS A C 1
ATOM 776 O O . LYS A 1 93 ? 4.202 -0.823 5.949 1.00 96.62 93 LYS A O 1
ATOM 781 N N . SER A 1 94 ? 6.215 0.161 5.693 1.00 95.81 94 SER A N 1
ATOM 782 C CA . SER A 1 94 ? 6.154 0.970 6.916 1.00 95.81 94 SER A CA 1
ATOM 783 C C . SER A 1 94 ? 4.981 1.948 6.877 1.00 95.81 94 SER A C 1
ATOM 785 O O . SER A 1 94 ? 4.239 2.076 7.852 1.00 95.81 94 SER A O 1
ATOM 787 N N . PHE A 1 95 ? 4.755 2.584 5.725 1.00 95.75 95 PHE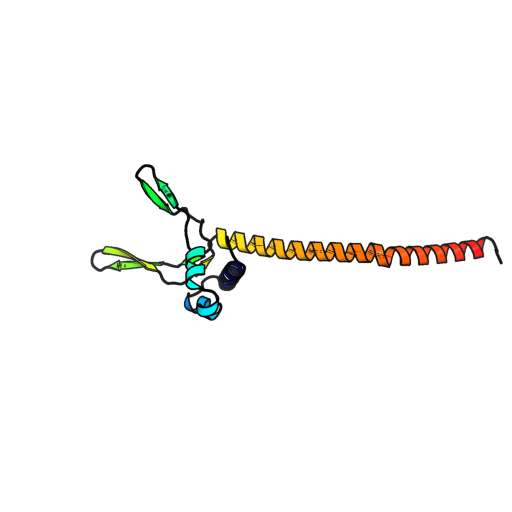 A N 1
ATOM 788 C CA . PHE A 1 95 ? 3.614 3.465 5.501 1.00 95.75 95 PHE A CA 1
ATOM 789 C C . PHE A 1 95 ? 2.283 2.733 5.716 1.00 95.75 95 PHE A C 1
ATOM 791 O O . PHE A 1 95 ? 1.440 3.194 6.487 1.00 95.75 95 PHE A O 1
ATOM 798 N N . ILE A 1 96 ? 2.100 1.560 5.099 1.00 95.56 96 ILE A N 1
ATOM 799 C CA . ILE A 1 96 ? 0.858 0.785 5.228 1.00 95.56 96 ILE A CA 1
ATOM 800 C C . ILE A 1 96 ? 0.655 0.275 6.651 1.00 95.56 96 ILE A C 1
ATOM 802 O O . ILE A 1 96 ? -0.458 0.348 7.175 1.00 95.56 96 ILE A O 1
ATOM 806 N N . GLN A 1 97 ? 1.717 -0.188 7.309 1.00 94.69 97 GLN A N 1
ATOM 807 C CA . GLN A 1 97 ? 1.653 -0.627 8.698 1.00 94.69 97 GLN A CA 1
ATOM 808 C C . GLN A 1 97 ? 1.212 0.508 9.629 1.00 94.69 97 GLN A C 1
ATOM 810 O O . GLN A 1 97 ? 0.323 0.310 10.462 1.00 94.69 97 GLN A O 1
ATOM 815 N N . ASN A 1 98 ? 1.793 1.699 9.467 1.00 93.88 98 ASN A N 1
ATOM 816 C CA . ASN A 1 98 ? 1.426 2.877 10.248 1.00 93.88 98 ASN A CA 1
ATOM 817 C C . ASN A 1 98 ? -0.016 3.301 9.965 1.00 93.88 98 ASN A C 1
ATOM 819 O O . ASN A 1 98 ? -0.792 3.484 10.901 1.00 93.88 98 ASN A O 1
ATOM 823 N N . HIS A 1 99 ? -0.419 3.344 8.696 1.00 91.19 99 HIS A N 1
ATOM 824 C CA . HIS A 1 99 ? -1.780 3.699 8.305 1.00 91.19 99 HIS A CA 1
ATOM 825 C C . HIS A 1 99 ? -2.831 2.723 8.871 1.00 91.19 99 HIS A C 1
ATOM 827 O O . HIS A 1 99 ? -3.864 3.138 9.404 1.00 91.19 99 HIS A O 1
ATOM 833 N N . ILE A 1 100 ? -2.565 1.411 8.821 1.00 86.81 100 ILE A N 1
ATOM 834 C CA . ILE A 1 100 ? -3.431 0.392 9.435 1.00 86.81 100 ILE A CA 1
ATOM 835 C C . ILE A 1 100 ? -3.494 0.599 10.952 1.00 86.81 100 ILE A C 1
ATOM 837 O O . ILE A 1 100 ? -4.588 0.630 11.522 1.00 86.81 100 ILE A O 1
ATOM 841 N N . ARG A 1 101 ? -2.346 0.795 11.610 1.00 90.69 101 ARG A N 1
ATOM 842 C CA . ARG A 1 101 ? -2.264 1.022 13.060 1.00 90.69 101 ARG A CA 1
ATOM 843 C C . ARG A 1 101 ? -3.058 2.253 13.489 1.00 90.69 101 ARG A C 1
ATOM 845 O O . ARG A 1 101 ? -3.832 2.170 14.439 1.00 90.69 101 ARG A O 1
ATOM 852 N N . GLU A 1 102 ? -2.923 3.367 12.781 1.00 90.75 102 GLU A N 1
ATOM 853 C CA . GLU A 1 102 ? -3.691 4.585 13.045 1.00 90.75 102 GLU A CA 1
ATOM 854 C C . GLU A 1 102 ? -5.196 4.349 12.924 1.00 90.75 102 GLU A C 1
ATOM 856 O O . GLU A 1 102 ? -5.959 4.786 13.784 1.00 90.75 102 GLU A O 1
ATOM 861 N N . SER A 1 103 ? -5.637 3.616 11.898 1.00 83.75 103 SER A N 1
ATOM 862 C CA . SER A 1 103 ? -7.059 3.306 11.718 1.00 83.75 103 SER A CA 1
ATOM 863 C C . SER A 1 103 ? -7.627 2.464 12.871 1.00 83.75 103 SER A C 1
ATOM 865 O O . SER A 1 103 ? -8.728 2.737 13.358 1.00 83.75 103 SER A O 1
ATOM 867 N N . ILE A 1 104 ? -6.858 1.490 13.370 1.00 85.81 104 ILE A N 1
ATOM 868 C CA . ILE A 1 104 ? -7.226 0.660 14.525 1.00 85.81 104 ILE A CA 1
ATOM 869 C C . ILE A 1 104 ? -7.266 1.513 15.795 1.00 85.81 104 ILE A C 1
ATOM 871 O O . ILE A 1 104 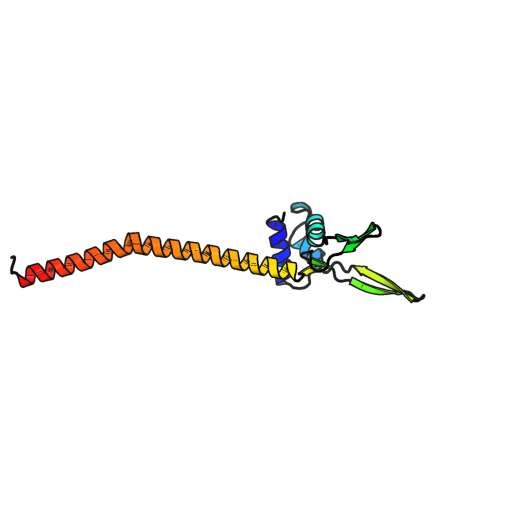? -8.228 1.434 16.561 1.00 85.81 104 ILE A O 1
ATOM 875 N N . ASN A 1 105 ? -6.258 2.362 15.999 1.00 90.19 105 ASN A N 1
ATOM 876 C CA . ASN A 1 105 ? -6.179 3.246 17.156 1.00 90.19 105 ASN A CA 1
ATOM 877 C C . ASN A 1 105 ? -7.348 4.237 17.194 1.00 90.19 105 ASN A C 1
ATOM 879 O O . ASN A 1 105 ? -7.970 4.387 18.243 1.00 90.19 105 ASN A O 1
ATOM 883 N N . LYS A 1 106 ? -7.719 4.836 16.055 1.00 88.50 106 LYS A N 1
ATOM 884 C CA . LYS A 1 106 ? -8.897 5.714 15.945 1.00 88.50 106 LYS A CA 1
ATOM 885 C C . LYS A 1 106 ? -10.186 4.984 16.320 1.00 88.50 106 LYS A C 1
ATOM 887 O O . LYS A 1 106 ? -10.958 5.481 17.134 1.00 88.50 106 LYS A O 1
ATOM 892 N N . ARG A 1 107 ? -10.403 3.770 15.798 1.00 83.00 107 ARG A N 1
ATOM 893 C CA . ARG A 1 107 ? -11.578 2.950 16.156 1.00 83.00 107 ARG A CA 1
ATOM 894 C C . ARG A 1 107 ? -11.603 2.599 17.643 1.00 83.00 107 ARG A C 1
ATOM 896 O O . ARG A 1 107 ? -12.663 2.628 18.263 1.00 83.00 107 ARG A O 1
ATOM 903 N N . LYS A 1 108 ? -10.443 2.272 18.221 1.00 85.62 108 LYS A N 1
ATOM 904 C CA . LYS A 1 108 ? -10.312 1.976 19.651 1.00 85.62 108 LYS A CA 1
ATOM 905 C C . LYS A 1 108 ? -10.645 3.199 20.506 1.00 85.62 108 LYS A C 1
ATOM 907 O O . LYS A 1 108 ? -11.387 3.043 21.471 1.00 85.62 108 LYS A O 1
ATOM 912 N N . ALA A 1 109 ? -10.158 4.381 20.133 1.00 89.12 109 ALA A N 1
ATOM 913 C CA . ALA A 1 109 ? -10.460 5.634 20.820 1.00 89.12 109 ALA A CA 1
ATOM 914 C C . ALA A 1 109 ? -11.965 5.945 20.788 1.00 89.12 109 ALA A C 1
ATOM 916 O O . ALA A 1 109 ? -12.565 6.110 21.845 1.00 89.12 109 ALA A O 1
ATOM 917 N N . ILE A 1 110 ? -12.601 5.873 19.611 1.00 86.56 110 ILE A N 1
ATOM 918 C CA . ILE A 1 110 ? -14.057 6.070 19.461 1.00 86.56 110 ILE A CA 1
ATOM 919 C C . ILE A 1 110 ? -14.836 5.086 20.341 1.00 86.56 110 ILE A C 1
ATOM 921 O O . ILE A 1 110 ? -15.775 5.465 21.037 1.00 86.56 110 ILE A O 1
ATOM 925 N N . ARG A 1 111 ? -14.437 3.807 20.352 1.00 84.38 111 ARG A N 1
ATOM 926 C CA . ARG A 1 111 ? -15.068 2.799 21.210 1.00 84.38 111 ARG A CA 1
ATOM 927 C C . ARG A 1 111 ? -14.908 3.165 22.686 1.00 84.38 111 ARG A C 1
ATOM 929 O O . ARG A 1 111 ? -15.884 3.116 23.422 1.00 84.38 111 ARG A O 1
ATOM 936 N N . GLN A 1 112 ? -13.710 3.538 23.128 1.00 87.12 112 GLN A N 1
ATOM 937 C CA . GLN A 1 112 ? -13.469 3.941 24.516 1.00 87.12 112 GLN A CA 1
ATOM 938 C C . GLN A 1 112 ? -14.307 5.159 24.920 1.00 87.12 112 GLN A C 1
ATOM 940 O O . GLN A 1 112 ? -14.909 5.141 25.991 1.00 87.12 112 GLN A O 1
ATOM 945 N N . GLU A 1 113 ? -14.399 6.172 24.060 1.00 89.12 113 GLU A N 1
ATOM 946 C CA . GLU A 1 113 ? -15.245 7.349 24.282 1.00 89.12 113 GLU A CA 1
ATOM 947 C C . GLU A 1 113 ? -16.726 6.974 24.383 1.00 89.12 113 GLU A C 1
ATOM 949 O O . GLU A 1 113 ? -17.407 7.404 25.315 1.00 89.12 113 GLU A O 1
ATOM 954 N N . PHE A 1 114 ? -17.210 6.101 23.498 1.00 85.12 114 PHE A N 1
ATOM 955 C CA . PHE A 1 114 ? -18.584 5.602 23.530 1.00 85.12 114 PHE A CA 1
ATOM 956 C C . PHE A 1 114 ? -18.894 4.831 24.823 1.00 85.12 114 PHE A C 1
ATOM 958 O O . PHE A 1 114 ? -19.892 5.108 25.487 1.00 85.12 114 PHE A O 1
ATOM 965 N N . PHE A 1 115 ? -18.014 3.910 25.238 1.00 84.31 115 PHE A N 1
ATOM 966 C CA . PHE A 1 115 ? -18.169 3.177 26.502 1.00 84.31 115 PHE A CA 1
ATOM 967 C C . PHE A 1 115 ? -18.131 4.110 27.716 1.00 84.31 115 PHE A C 1
ATOM 969 O O . PHE A 1 115 ? -18.944 3.954 28.627 1.00 84.31 115 PHE A O 1
ATOM 976 N N . LYS A 1 116 ? -17.230 5.100 27.727 1.00 84.38 116 LYS A N 1
ATOM 977 C CA . LYS A 1 116 ? -17.153 6.105 28.796 1.00 84.38 116 LYS A CA 1
ATOM 978 C C . LYS A 1 116 ? -18.442 6.925 28.878 1.00 84.38 116 LYS A C 1
ATOM 980 O O . LYS A 1 116 ? -18.966 7.116 29.971 1.00 84.38 116 LYS A O 1
ATOM 985 N N . SER A 1 117 ? -18.970 7.360 27.735 1.00 82.12 117 SER A N 1
ATOM 986 C CA . SER A 1 117 ? -20.223 8.116 27.660 1.00 82.12 117 SER A CA 1
ATOM 987 C C . SER A 1 117 ? -21.412 7.306 28.180 1.00 82.12 117 SER A C 1
ATOM 989 O O . SER A 1 117 ? -22.180 7.806 28.999 1.00 82.12 117 SER A O 1
ATOM 991 N N . ILE A 1 118 ? -21.531 6.034 27.788 1.00 78.50 118 ILE A N 1
ATOM 992 C CA . ILE A 1 118 ? -22.588 5.145 28.290 1.00 78.50 118 ILE A CA 1
ATOM 993 C C . ILE A 1 118 ? -22.460 4.922 29.800 1.00 78.50 118 ILE A C 1
ATOM 995 O O . ILE A 1 118 ? -23.459 4.997 30.517 1.00 78.50 118 ILE A O 1
ATOM 999 N N . LEU A 1 119 ? -21.247 4.666 30.301 1.00 78.06 119 LEU A N 1
ATOM 1000 C CA . LEU A 1 119 ? -21.009 4.474 31.733 1.00 78.06 119 LEU A CA 1
ATOM 1001 C C . LEU A 1 119 ? -21.458 5.701 32.539 1.00 78.06 119 LEU A C 1
ATOM 1003 O O . LEU A 1 119 ? -22.171 5.567 33.532 1.00 78.06 119 LEU A O 1
ATOM 1007 N N . GLN A 1 120 ? -21.088 6.893 32.074 1.00 77.56 120 GLN A N 1
ATOM 1008 C CA . GLN A 1 120 ? -21.394 8.146 32.753 1.00 77.56 120 GLN A CA 1
ATOM 1009 C C . GLN A 1 120 ? -22.882 8.522 32.672 1.00 77.56 120 GLN A C 1
ATOM 1011 O O . GLN A 1 120 ? -23.448 8.964 33.668 1.00 77.56 120 GLN A O 1
ATOM 1016 N N . ASN A 1 121 ? -23.528 8.327 31.521 1.00 77.94 121 ASN A N 1
ATOM 1017 C CA . ASN A 1 121 ? -24.896 8.804 31.297 1.00 77.94 121 ASN A CA 1
ATOM 1018 C C . ASN A 1 121 ? -25.983 7.797 31.687 1.00 77.94 121 ASN A C 1
ATOM 1020 O O . ASN A 1 121 ? -27.089 8.207 32.021 1.00 77.94 121 ASN A O 1
ATOM 1024 N N . VAL A 1 122 ? -25.699 6.494 31.633 1.00 73.62 122 VAL A N 1
ATOM 1025 C CA . VAL A 1 122 ? -26.710 5.447 31.864 1.00 73.62 122 VAL A CA 1
ATOM 1026 C C . VAL A 1 122 ? -26.442 4.709 33.167 1.00 73.62 122 VAL A C 1
ATOM 1028 O O . VAL A 1 122 ? -27.333 4.582 34.002 1.00 73.62 122 VAL A O 1
ATOM 1031 N N . PHE A 1 123 ? -25.211 4.250 33.388 1.00 71.56 123 PHE A N 1
ATOM 1032 C CA . PHE A 1 123 ? -24.919 3.407 34.546 1.00 71.56 123 PHE A CA 1
ATOM 1033 C C . PHE A 1 123 ? -24.809 4.195 35.853 1.00 71.56 123 PHE A C 1
ATOM 1035 O O . PHE A 1 123 ? -25.332 3.730 36.862 1.00 71.56 123 PHE A O 1
ATOM 1042 N N . CYS A 1 124 ? -24.204 5.389 35.862 1.00 75.62 124 CYS A N 1
ATOM 1043 C CA . CYS A 1 124 ? -24.126 6.203 37.082 1.00 75.62 124 CYS A CA 1
ATOM 1044 C C . CYS A 1 124 ? -25.512 6.524 37.685 1.00 75.62 124 CYS A C 1
ATOM 1046 O O . CYS A 1 124 ? -25.697 6.231 38.866 1.00 75.62 124 CYS A O 1
ATOM 1048 N N . PRO A 1 125 ? -26.512 7.033 36.933 1.00 78.88 125 PRO A N 1
ATOM 1049 C CA . PRO A 1 125 ? -27.845 7.292 37.488 1.00 78.88 125 PRO A CA 1
ATOM 1050 C C . PRO A 1 125 ? -28.555 6.029 37.991 1.00 78.88 125 PRO A C 1
ATOM 1052 O O . PRO A 1 125 ? -29.178 6.060 39.050 1.00 78.88 125 PRO A O 1
ATOM 1055 N N . ILE A 1 126 ? -28.431 4.907 37.270 1.00 81.62 126 ILE A N 1
ATOM 1056 C CA . ILE A 1 126 ? -29.053 3.629 37.652 1.00 81.62 126 ILE A CA 1
ATOM 1057 C C . ILE A 1 126 ? -28.427 3.081 38.939 1.00 81.62 126 ILE A C 1
ATOM 1059 O O . ILE A 1 126 ? -29.145 2.706 39.862 1.00 81.62 126 ILE A O 1
ATOM 1063 N N . ILE A 1 127 ? -27.095 3.067 39.035 1.00 82.75 127 ILE A N 1
ATOM 1064 C CA . ILE A 1 127 ? -26.385 2.600 40.233 1.00 82.75 127 ILE A CA 1
ATOM 1065 C C . ILE A 1 127 ? -26.730 3.490 41.430 1.00 82.75 127 ILE A C 1
ATOM 1067 O O . ILE A 1 127 ? -27.050 2.974 42.500 1.00 82.75 127 ILE A O 1
ATOM 1071 N N . VAL A 1 128 ? -26.721 4.816 41.246 1.00 85.81 128 VAL A N 1
ATOM 1072 C CA . VAL A 1 128 ? -27.101 5.770 42.296 1.00 85.81 128 VAL A CA 1
ATOM 1073 C C . VAL A 1 128 ? -28.531 5.513 42.758 1.00 85.81 128 VAL A C 1
ATOM 1075 O O . VAL A 1 128 ? -28.745 5.430 43.965 1.00 85.81 128 VAL A O 1
ATOM 1078 N N . SER A 1 129 ? -29.477 5.320 41.834 1.00 87.94 129 SER A N 1
ATOM 1079 C CA . SER A 1 129 ? -30.879 4.997 42.129 1.00 87.94 129 SER A CA 1
ATOM 1080 C C . SER A 1 129 ? -31.024 3.710 42.948 1.00 87.94 129 SER A C 1
ATOM 1082 O O . SER A 1 129 ? -31.710 3.708 43.970 1.00 87.94 129 SER A O 1
ATOM 1084 N N . VAL A 1 130 ? -30.354 2.624 42.558 1.00 90.81 130 VAL A N 1
ATOM 1085 C CA . VAL A 1 130 ? -30.420 1.348 43.291 1.00 90.81 130 VAL A CA 1
ATOM 1086 C C . VAL A 1 130 ? -29.861 1.503 44.706 1.00 90.81 130 VAL A C 1
ATOM 1088 O O . VAL A 1 130 ? -30.496 1.071 45.669 1.00 90.81 130 VAL A O 1
ATOM 1091 N N . ILE A 1 131 ? -28.709 2.166 44.850 1.00 91.00 131 ILE A N 1
ATOM 1092 C CA . ILE A 1 131 ? -28.085 2.419 46.156 1.00 91.00 131 ILE A CA 1
ATOM 1093 C C . ILE A 1 131 ? -28.989 3.288 47.033 1.00 91.00 131 ILE A C 1
ATOM 1095 O O . ILE A 1 131 ? -29.189 2.957 48.201 1.00 91.00 131 ILE A O 1
ATOM 1099 N N . THR A 1 132 ? -29.568 4.363 46.485 1.00 91.75 132 THR A N 1
ATOM 1100 C CA . THR A 1 132 ? -30.500 5.211 47.247 1.00 91.75 132 THR A CA 1
ATOM 1101 C C . THR A 1 132 ? -31.707 4.409 47.700 1.00 91.75 132 THR A C 1
ATOM 1103 O O . THR A 1 132 ? -32.050 4.469 48.871 1.00 91.75 132 THR A O 1
ATOM 1106 N N . THR A 1 133 ? -32.295 3.594 46.826 1.00 92.38 133 THR A N 1
ATOM 1107 C CA . THR A 1 133 ? -33.478 2.789 47.164 1.00 92.38 133 THR A CA 1
ATOM 1108 C C . THR A 1 133 ? -33.186 1.787 48.287 1.00 92.38 133 THR A C 1
ATOM 1110 O O . THR A 1 133 ? -33.977 1.653 49.220 1.00 92.38 133 THR A O 1
ATOM 1113 N N . LEU A 1 134 ? -32.028 1.117 48.243 1.00 92.75 134 LEU A N 1
ATOM 1114 C CA . LEU A 1 134 ? -31.594 0.190 49.294 1.00 92.75 134 LEU A CA 1
ATOM 1115 C C . LEU A 1 134 ? -31.321 0.901 50.624 1.00 92.75 134 LEU A C 1
ATOM 1117 O O . LEU A 1 134 ? -31.738 0.412 51.673 1.00 92.75 134 LEU A O 1
ATOM 1121 N N . LEU A 1 135 ? -30.652 2.057 50.586 1.00 90.75 135 LEU A N 1
ATOM 1122 C CA . LEU A 1 135 ? -30.409 2.885 51.770 1.00 90.75 135 LEU A CA 1
ATOM 1123 C C . LEU A 1 135 ? -31.715 3.378 52.386 1.00 90.75 135 LEU A C 1
ATOM 1125 O O . LEU A 1 135 ? -31.890 3.265 53.596 1.00 90.75 135 LEU A O 1
ATOM 1129 N N . THR A 1 136 ? -32.641 3.883 51.568 1.00 91.06 136 THR A N 1
ATOM 1130 C CA . THR A 1 136 ? -33.964 4.317 52.023 1.00 91.06 136 THR A CA 1
ATOM 1131 C C . THR A 1 136 ? -34.700 3.158 52.682 1.00 91.06 136 THR A C 1
ATOM 1133 O O . THR A 1 136 ? -35.131 3.304 53.818 1.00 91.06 136 THR A O 1
ATOM 1136 N N . TYR A 1 137 ? -34.763 1.987 52.039 1.00 92.19 137 TYR A N 1
ATOM 1137 C CA . TYR A 1 137 ? -35.396 0.802 52.622 1.00 92.19 137 TYR A CA 1
ATOM 1138 C C . TYR A 1 137 ? -34.774 0.406 53.970 1.00 92.19 137 TYR A C 1
ATOM 1140 O O . TYR A 1 137 ? -35.490 0.152 54.941 1.00 92.19 137 TYR A O 1
ATOM 1148 N N . TRP A 1 138 ? -33.441 0.377 54.048 1.00 91.50 138 TRP A N 1
ATOM 1149 C CA . TRP A 1 138 ? -32.730 0.041 55.278 1.00 91.50 138 TRP A CA 1
ATOM 1150 C C . TRP A 1 138 ? -33.010 1.055 56.391 1.00 91.50 138 TRP A C 1
ATOM 1152 O O . TRP A 1 138 ? -33.354 0.658 57.501 1.00 91.50 138 TRP A O 1
ATOM 1162 N N . LEU A 1 139 ? -32.941 2.355 56.102 1.00 88.19 139 LEU A N 1
ATOM 1163 C CA . LEU A 1 139 ? -33.256 3.411 57.065 1.00 88.19 139 LEU A CA 1
ATOM 1164 C C . LEU A 1 139 ? -34.701 3.317 57.562 1.00 88.19 139 LEU A C 1
ATOM 1166 O O . LEU A 1 139 ? -34.923 3.326 58.771 1.00 88.19 139 LEU A O 1
ATOM 1170 N N . THR A 1 140 ? -35.676 3.162 56.663 1.00 87.00 140 THR A N 1
ATOM 1171 C CA . THR A 1 140 ? -37.090 3.036 57.044 1.00 87.00 140 THR A CA 1
ATOM 1172 C C . THR A 1 140 ? -37.312 1.843 57.970 1.00 87.00 140 THR A C 1
ATOM 1174 O O . THR A 1 140 ? -37.996 1.978 58.981 1.00 87.00 140 THR A O 1
ATOM 1177 N N . LYS A 1 141 ? -36.675 0.702 57.675 1.00 85.94 141 LYS A N 1
ATOM 1178 C CA . LYS A 1 141 ? -36.748 -0.509 58.503 1.00 85.94 141 LYS A CA 1
ATOM 1179 C C . LYS A 1 141 ? -36.058 -0.357 59.862 1.00 85.94 141 LYS A C 1
ATOM 1181 O O . LYS A 1 141 ? -36.506 -0.944 60.838 1.00 85.94 141 LYS A O 1
ATOM 1186 N N . THR A 1 142 ? -34.951 0.380 59.926 1.00 84.81 142 THR A N 1
ATOM 1187 C CA . THR A 1 142 ? -34.127 0.486 61.145 1.00 84.81 142 THR A CA 1
ATOM 1188 C C . THR A 1 142 ? -34.702 1.499 62.135 1.00 84.81 142 THR A C 1
ATOM 1190 O O . THR A 1 142 ? -34.611 1.296 63.342 1.00 84.81 142 THR A O 1
ATOM 1193 N N . TYR A 1 143 ? -35.318 2.572 61.635 1.00 83.00 143 TYR A N 1
ATOM 1194 C CA . TYR A 1 143 ? -35.871 3.648 62.459 1.00 83.00 143 TYR A CA 1
ATOM 1195 C C . TYR A 1 143 ? -37.392 3.562 62.665 1.00 83.00 143 TYR A C 1
ATOM 1197 O O . TYR A 1 143 ? -37.943 4.473 63.275 1.00 83.00 143 TYR A O 1
ATOM 1205 N N . ASN A 1 144 ? -38.062 2.501 62.182 1.00 66.12 144 ASN A N 1
ATOM 1206 C CA . ASN A 1 144 ? -39.528 2.340 62.227 1.00 66.12 144 ASN A CA 1
ATOM 1207 C C . ASN A 1 144 ? -40.255 3.643 61.860 1.00 66.12 144 ASN A C 1
ATOM 1209 O O . ASN A 1 144 ? -41.120 4.132 62.581 1.00 66.12 144 ASN A O 1
ATOM 1213 N N . LEU A 1 145 ? -39.858 4.249 60.737 1.00 61.28 145 LEU A N 1
ATOM 1214 C CA . LEU A 1 145 ? -40.487 5.486 60.262 1.00 61.28 145 LEU A CA 1
ATOM 1215 C C . LEU A 1 145 ? -41.920 5.269 59.729 1.00 61.28 145 LEU A C 1
ATOM 1217 O O . LEU A 1 145 ? -42.540 6.233 59.295 1.00 61.28 145 LEU A O 1
ATOM 1221 N N . PHE A 1 146 ? -42.438 4.039 59.812 1.00 58.16 146 PHE A N 1
ATOM 1222 C CA . PHE A 1 146 ? -43.843 3.642 59.721 1.00 58.16 146 PHE A CA 1
ATOM 1223 C C . PHE A 1 146 ? -44.087 2.421 60.612 1.00 58.16 146 PHE A C 1
ATOM 1225 O O . PHE A 1 146 ? -43.196 1.539 60.632 1.00 58.16 146 PHE A O 1
#

Sequence (146 aa):
MLKEIDIEILKFINQFGKVPKDKILNAFPESKFSTSFRMSYLEEKEYKPSEYGFRFPIENTNYIESLYKHVEDKHGMSSSIKLDIYYLTDLGKSFIQNHIRESINKRKAIRQEFFKSILQNVFCPIIVSVITTLLTYWLTKTYNLF

Secondary structure (DSSP, 8-state):
---HHHHHHHHHHHHHSEEEHHHHHHHS-HHHH-HHHHHHHHHPPPEEEPTTS-EEEPTT-SSEEEEEEEEE-TTS-EEEEEEEEEEE-HHHHHHHHHHHHHHHHHHHHHHHHHHHHHIIIIIHHHHHHHHHHHHHHHHHHHHT--

Foldseek 3Di:
DDDPVLLVLLVVQAVVFKAAPVRSCVVPPCVPPVVVVSVCQQADFDWDADPVRDTDGDPPRHQKDFDWDWDADPVRDIDIHTPRIMGGGPNNVVVNVVVVVVVVVVVVVVVVVVVVCCCVPPVVVVVVVVVVVVVVVVVCVVVVPD

Radius of gyration: 30.28 Å; chains: 1; bounding box: 73×30×90 Å